Protein AF-A0A358C1K4-F1 (afdb_monomer)

Nearest PDB structures (foldseek):
  1p9w-assembly1_A  TM=7.429E-01  e=1.257E+00  Vibrio cholerae
  5zfr-assembly1_C-2  TM=6.858E-01  e=9.848E-01  Geobacter sulfurreducens PCA
  3c2w-assembly1_E  TM=5.560E-01  e=4.457E-01  Pseudomonas aeruginosa
  9euy-assembly1_B  TM=5.500E-01  e=7.716E-01  Pseudomonas aeruginosa
  9eut-assembly1_B  TM=5.453E-01  e=9.265E-01  Pseudomonas aeruginosa

Foldseek 3Di:
DPPDQCCPPLNVPQDQKDKDFQPPVPDPDDDVNQVSHPPSVVDDLVDAKDKDWDADPVRRWIWIWIWGDDPGMIIIGIHTDDD

pLDDT: mean 71.03, std 12.39, range [34.56, 87.56]

Radius of gyration: 14.32 Å; Cα contacts (8 Å, |Δi|>4): 118; chains: 1; bounding box: 32×22×47 Å

Structure (mmCIF, N/CA/C/O backbone):
data_AF-A0A358C1K4-F1
#
_entry.id   AF-A0A358C1K4-F1
#
loop_
_atom_site.group_PDB
_atom_site.id
_atom_site.type_symbol
_atom_site.label_atom_id
_atom_site.label_alt_id
_atom_site.label_comp_id
_atom_site.label_asym_id
_atom_site.label_entity_id
_atom_site.label_seq_id
_atom_site.pdbx_PDB_ins_code
_atom_site.Cartn_x
_atom_site.Cartn_y
_atom_site.Cartn_z
_atom_site.occupancy
_atom_site.B_iso_or_equiv
_atom_site.auth_seq_id
_atom_site.auth_comp_id
_atom_site.auth_asym_id
_atom_site.auth_atom_id
_atom_site.pdbx_PDB_model_num
ATOM 1 N N . MET A 1 1 ? -19.517 -5.370 27.252 1.00 34.56 1 MET A N 1
ATOM 2 C CA . MET A 1 1 ? -19.881 -5.946 25.941 1.00 34.56 1 MET A CA 1
ATOM 3 C C . MET A 1 1 ? -18.810 -5.521 24.954 1.00 34.56 1 MET A C 1
ATOM 5 O O . MET A 1 1 ? -18.826 -4.384 24.511 1.00 34.56 1 MET A O 1
ATOM 9 N N . ILE A 1 2 ? -17.808 -6.372 24.737 1.00 35.34 2 ILE A N 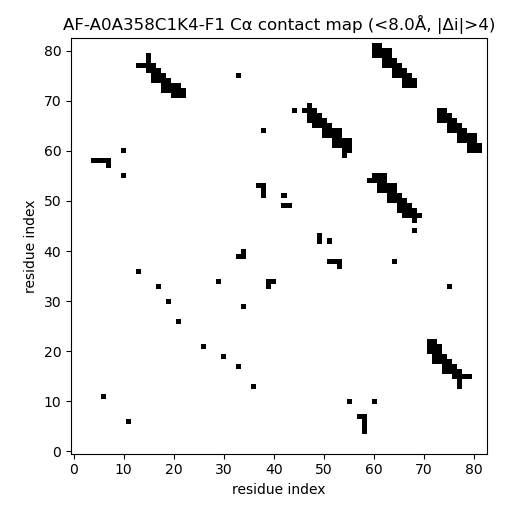1
ATOM 10 C CA . ILE A 1 2 ? -16.679 -6.079 23.847 1.00 35.34 2 ILE A CA 1
ATOM 11 C C . ILE A 1 2 ? -17.160 -6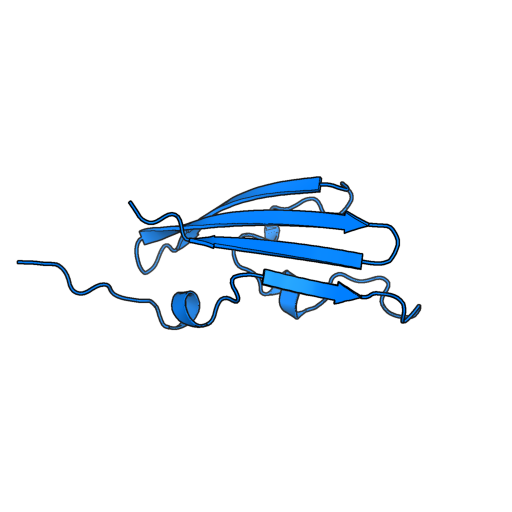.454 22.450 1.00 35.34 2 ILE A C 1
ATOM 13 O O . ILE A 1 2 ? -17.437 -7.627 22.200 1.00 35.34 2 ILE A O 1
ATOM 17 N N . ALA A 1 3 ? -17.378 -5.455 21.595 1.00 35.31 3 ALA A N 1
ATOM 18 C CA . ALA A 1 3 ? -17.792 -5.681 20.221 1.00 35.31 3 ALA A CA 1
ATOM 19 C C . ALA A 1 3 ? -16.762 -6.602 19.561 1.00 35.31 3 ALA A C 1
ATOM 21 O O . ALA A 1 3 ? -15.577 -6.277 19.498 1.00 35.31 3 ALA A O 1
ATOM 22 N N . ALA A 1 4 ? -17.216 -7.783 19.142 1.00 40.38 4 ALA A N 1
ATOM 23 C CA . ALA A 1 4 ? -16.413 -8.705 18.367 1.00 40.38 4 ALA A CA 1
ATOM 24 C C . ALA A 1 4 ? -15.850 -7.929 17.175 1.00 40.38 4 ALA A C 1
ATOM 26 O O . ALA A 1 4 ? -16.612 -7.361 16.392 1.00 40.38 4 ALA A O 1
ATOM 27 N N . PHE A 1 5 ? -14.521 -7.856 17.094 1.00 44.16 5 PHE A N 1
ATOM 28 C CA . PHE A 1 5 ? -13.799 -7.293 15.966 1.00 44.16 5 PHE A CA 1
ATOM 29 C C . PHE A 1 5 ? -14.314 -7.973 14.698 1.00 44.16 5 PHE A C 1
ATOM 31 O O . PHE A 1 5 ? -13.886 -9.078 14.364 1.00 44.16 5 PHE A O 1
ATOM 38 N N . ASN A 1 6 ? -15.247 -7.323 14.002 1.00 48.12 6 ASN A N 1
ATOM 39 C CA . ASN A 1 6 ? -15.663 -7.697 12.662 1.00 48.12 6 ASN A CA 1
ATOM 40 C C . ASN A 1 6 ? -14.465 -7.417 11.756 1.00 48.12 6 ASN A C 1
ATOM 42 O O . ASN A 1 6 ? -14.376 -6.387 11.093 1.00 48.12 6 ASN A O 1
ATOM 46 N N . LYS A 1 7 ? -13.484 -8.320 11.781 1.00 53.16 7 LYS A N 1
ATOM 47 C CA . LYS A 1 7 ? -12.433 -8.410 10.782 1.00 53.16 7 LYS A CA 1
ATOM 48 C C . LYS A 1 7 ? -13.153 -8.696 9.474 1.00 53.16 7 LYS A C 1
ATOM 50 O O . LYS A 1 7 ? -13.513 -9.834 9.187 1.00 53.16 7 LYS A O 1
ATOM 55 N N . CYS A 1 8 ? -13.472 -7.640 8.728 1.00 61.50 8 CYS A N 1
ATOM 56 C CA . CYS A 1 8 ? -14.082 -7.797 7.421 1.00 61.50 8 CYS A CA 1
ATOM 57 C C . CYS A 1 8 ? -13.165 -8.735 6.622 1.00 61.50 8 CYS A C 1
ATOM 59 O O . CYS A 1 8 ? -11.942 -8.596 6.688 1.00 61.50 8 CYS A O 1
ATOM 61 N N . LYS A 1 9 ? -13.711 -9.744 5.935 1.00 61.62 9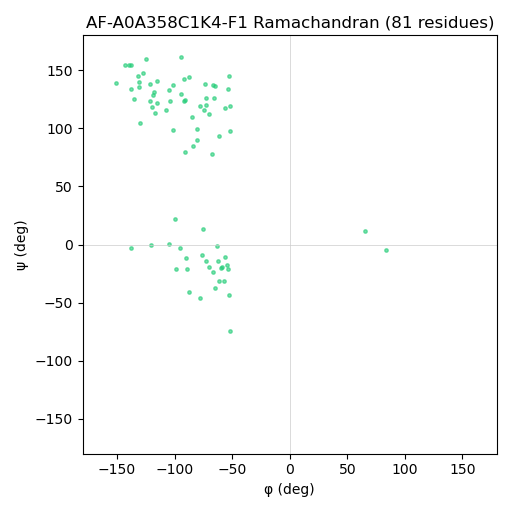 LYS A N 1
ATOM 62 C CA . LYS A 1 9 ? -12.879 -10.717 5.204 1.00 61.62 9 LYS A CA 1
ATOM 63 C C . LYS A 1 9 ? -11.905 -9.992 4.258 1.00 61.62 9 LYS A C 1
ATOM 65 O O . LYS A 1 9 ? -10.699 -10.181 4.340 1.00 61.62 9 LYS A O 1
ATOM 70 N N . ARG A 1 10 ? -12.439 -8.976 3.572 1.00 61.38 10 ARG A N 1
ATOM 71 C CA . ARG A 1 10 ? -11.730 -8.024 2.706 1.00 61.38 10 ARG A CA 1
ATOM 72 C C . ARG A 1 10 ? -10.615 -7.215 3.388 1.00 61.38 10 ARG A C 1
ATOM 74 O O . ARG A 1 10 ? -9.770 -6.688 2.696 1.00 61.38 10 ARG A O 1
ATOM 81 N N . CYS A 1 11 ? -10.618 -7.111 4.713 1.00 62.56 11 CYS A N 1
ATOM 82 C CA . CYS A 1 11 ? -9.667 -6.377 5.554 1.00 62.56 11 CYS A CA 1
ATOM 83 C C . CYS A 1 11 ? -8.593 -7.293 6.150 1.00 62.56 11 CYS A C 1
ATOM 85 O O . CYS A 1 11 ? -7.550 -6.830 6.601 1.00 62.56 11 CYS A O 1
ATOM 87 N N . SER A 1 12 ? -8.904 -8.590 6.208 1.00 64.44 12 SER A N 1
ATOM 88 C CA . SER A 1 12 ? -8.044 -9.649 6.742 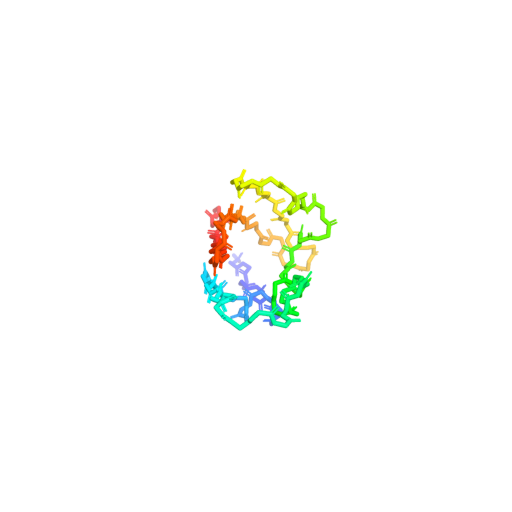1.00 64.44 12 SER A CA 1
ATOM 89 C C . SER A 1 12 ? -7.136 -10.237 5.666 1.00 64.44 12 SER A C 1
ATOM 91 O O . SER A 1 12 ? -6.129 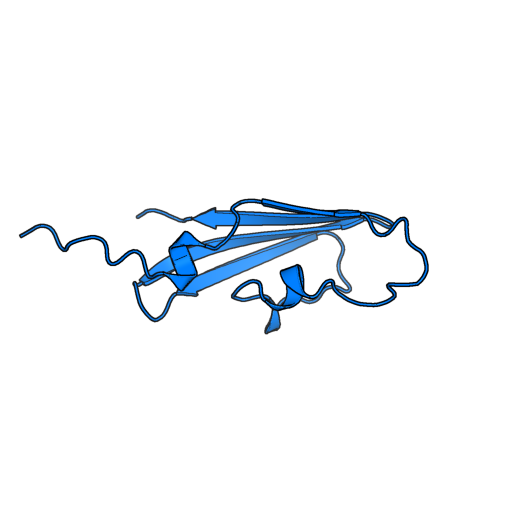-10.851 5.991 1.00 64.44 12 SER A O 1
ATOM 93 N N . GLU A 1 13 ? -7.524 -10.063 4.403 1.00 66.69 13 GLU A N 1
ATOM 94 C CA . GLU A 1 13 ? -6.808 -10.530 3.215 1.00 66.69 13 GLU A CA 1
ATOM 95 C C . GLU A 1 13 ? -5.905 -9.438 2.610 1.00 66.69 13 GLU A C 1
ATOM 97 O O . GLU A 1 13 ? -5.195 -9.713 1.649 1.00 66.69 13 GLU A O 1
ATOM 102 N N . ILE A 1 14 ? -5.911 -8.213 3.161 1.00 67.25 14 ILE A N 1
ATOM 103 C CA . ILE A 1 14 ? -5.030 -7.130 2.700 1.00 67.25 14 ILE A CA 1
ATOM 104 C C . ILE A 1 14 ? -3.602 -7.445 3.159 1.00 67.25 14 ILE A C 1
ATOM 106 O O . ILE A 1 14 ? -3.375 -7.543 4.371 1.00 67.25 14 ILE A O 1
ATOM 110 N N . PRO A 1 15 ? -2.635 -7.592 2.239 1.00 70.44 15 PRO A N 1
ATOM 111 C CA . PRO A 1 15 ? -1.241 -7.756 2.615 1.00 70.44 15 PRO A CA 1
ATOM 112 C C . PRO A 1 15 ? -0.719 -6.466 3.256 1.00 70.44 15 PRO A C 1
ATOM 114 O O . PRO A 1 15 ? -0.976 -5.370 2.765 1.00 70.44 15 PRO A O 1
ATOM 117 N N . SER A 1 16 ? 0.041 -6.590 4.346 1.00 74.62 16 SER A N 1
ATOM 118 C CA . SER A 1 16 ? 0.661 -5.438 5.017 1.00 74.62 16 SER A CA 1
ATOM 119 C C . SER A 1 16 ? 1.799 -4.814 4.209 1.00 74.62 16 SER A C 1
ATOM 121 O O . SER A 1 16 ? 2.191 -3.681 4.463 1.00 74.62 16 SER A O 1
ATOM 123 N N . ARG A 1 17 ? 2.362 -5.562 3.257 1.00 81.38 17 ARG A N 1
ATOM 124 C CA . ARG A 1 17 ? 3.377 -5.090 2.320 1.00 81.38 17 ARG A CA 1
ATOM 125 C C . ARG A 1 17 ? 3.268 -5.866 1.014 1.00 81.38 17 ARG A C 1
ATOM 127 O O . ARG A 1 17 ? 3.077 -7.082 1.038 1.00 81.38 17 ARG A O 1
ATOM 134 N N . LEU A 1 18 ? 3.413 -5.168 -0.099 1.00 78.94 18 LEU A N 1
ATOM 135 C CA . LEU A 1 18 ? 3.481 -5.719 -1.442 1.00 78.94 18 LEU A CA 1
ATOM 136 C C . LEU A 1 18 ? 4.627 -5.004 -2.155 1.00 78.94 18 LEU A C 1
ATOM 138 O O . LEU A 1 18 ? 4.635 -3.785 -2.208 1.00 78.94 18 LEU A O 1
ATOM 142 N N . SER A 1 19 ? 5.586 -5.742 -2.699 1.00 79.56 19 SER A N 1
ATOM 143 C CA . SER A 1 19 ? 6.672 -5.163 -3.494 1.00 79.56 19 SER A CA 1
ATOM 144 C C . SER A 1 19 ? 6.614 -5.797 -4.874 1.00 79.56 19 SER A C 1
ATOM 146 O O . SER A 1 19 ? 6.630 -7.025 -4.986 1.00 79.56 19 SER A O 1
ATOM 148 N N . VAL A 1 20 ? 6.501 -4.971 -5.911 1.00 72.81 20 VAL A N 1
ATOM 149 C CA . VAL A 1 20 ? 6.432 -5.425 -7.299 1.00 72.81 20 VAL A CA 1
ATOM 150 C C . VAL A 1 20 ? 7.665 -4.934 -8.038 1.00 72.81 20 VAL A C 1
ATOM 152 O O . VAL A 1 20 ? 7.926 -3.735 -8.109 1.00 72.81 20 VAL A O 1
ATOM 155 N N . ASP A 1 21 ? 8.418 -5.880 -8.583 1.00 74.81 21 ASP A N 1
ATOM 156 C CA . ASP A 1 21 ? 9.584 -5.610 -9.412 1.00 74.81 21 ASP A CA 1
ATOM 157 C C . ASP A 1 21 ? 9.152 -5.554 -10.888 1.00 74.81 21 ASP A C 1
ATOM 159 O O . ASP A 1 21 ? 8.530 -6.488 -11.402 1.00 74.81 21 ASP A O 1
ATOM 163 N N . LEU A 1 22 ? 9.438 -4.433 -11.551 1.00 66.62 22 LEU A N 1
ATOM 164 C CA . LEU A 1 22 ? 9.098 -4.156 -12.948 1.00 66.62 22 LEU A CA 1
ATOM 165 C C . LEU A 1 22 ? 10.282 -4.386 -13.901 1.00 66.62 22 LEU A C 1
ATOM 167 O O . LEU A 1 22 ? 10.293 -3.852 -15.012 1.00 66.62 22 LEU A O 1
ATOM 171 N N . LEU A 1 23 ? 11.280 -5.190 -13.516 1.00 62.78 23 LEU A N 1
ATOM 172 C CA . LEU A 1 23 ? 12.353 -5.618 -14.425 1.00 62.78 23 LEU A CA 1
ATOM 173 C C . LEU A 1 23 ? 11.826 -6.291 -15.712 1.00 62.78 23 LEU A C 1
ATOM 175 O O . LEU A 1 23 ? 12.549 -6.341 -16.713 1.00 62.78 23 LEU A O 1
ATOM 179 N N . ASP A 1 24 ? 10.567 -6.741 -15.726 1.00 56.41 24 ASP A N 1
ATOM 180 C CA . ASP A 1 24 ? 9.844 -7.141 -16.933 1.00 56.41 24 ASP A CA 1
ATOM 181 C C . ASP A 1 24 ? 9.289 -5.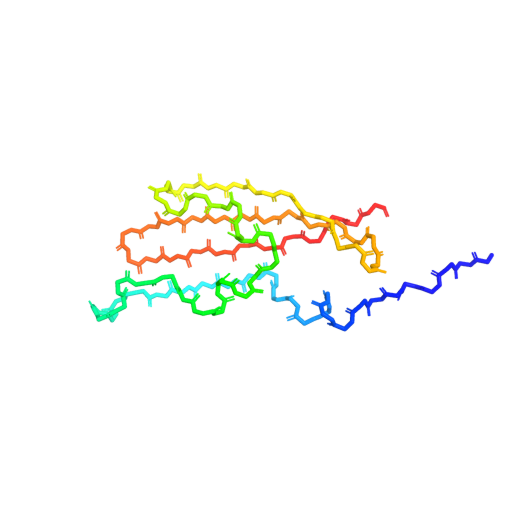913 -17.689 1.00 56.41 24 ASP A C 1
ATOM 183 O O . ASP A 1 24 ? 8.248 -5.337 -17.362 1.00 56.41 24 ASP A O 1
ATOM 187 N N . LYS A 1 25 ? 10.031 -5.512 -18.730 1.00 45.94 25 LYS A N 1
ATOM 188 C CA . LYS A 1 25 ? 9.861 -4.299 -19.558 1.00 45.94 25 LYS A CA 1
ATOM 189 C C . LYS A 1 25 ? 8.498 -4.113 -20.240 1.00 45.94 25 LYS A C 1
ATOM 191 O O . LYS A 1 25 ? 8.261 -3.038 -20.789 1.00 45.94 25 LYS A O 1
ATOM 196 N N . ASP A 1 26 ? 7.633 -5.120 -20.241 1.00 54.00 26 ASP A N 1
ATOM 197 C CA . ASP A 1 26 ? 6.333 -5.080 -20.922 1.00 54.00 26 ASP A CA 1
ATOM 198 C C . ASP A 1 26 ? 5.188 -4.548 -20.039 1.00 54.00 26 ASP A C 1
ATOM 200 O O . ASP A 1 26 ? 4.119 -4.212 -20.550 1.00 54.00 26 ASP A O 1
ATOM 204 N N . ASN A 1 27 ? 5.396 -4.396 -18.726 1.00 55.84 27 ASN A N 1
ATOM 205 C CA . ASN A 1 27 ? 4.390 -3.826 -17.827 1.00 55.84 27 ASN A CA 1
ATOM 206 C C . ASN A 1 27 ? 4.550 -2.304 -17.706 1.00 55.84 27 ASN A C 1
ATOM 208 O O . ASN A 1 27 ? 5.050 -1.774 -16.720 1.00 55.84 27 ASN A O 1
ATOM 212 N N . THR A 1 28 ? 4.056 -1.564 -18.698 1.00 56.94 28 THR A N 1
ATOM 213 C CA . THR A 1 28 ? 3.908 -0.097 -18.608 1.00 56.94 28 THR A CA 1
ATOM 214 C C . THR A 1 28 ? 2.728 0.337 -17.722 1.00 56.94 28 THR A C 1
ATOM 216 O O . THR A 1 28 ? 2.286 1.482 -17.798 1.00 56.94 28 THR A O 1
ATOM 219 N N . GLY A 1 29 ? 2.154 -0.579 -16.937 1.00 67.00 29 GLY A N 1
ATOM 220 C CA . GLY A 1 29 ? 0.928 -0.378 -16.174 1.00 67.00 29 GLY A CA 1
ATOM 221 C C . GLY A 1 29 ? 1.095 -0.676 -14.690 1.00 67.00 29 GLY A C 1
ATOM 222 O O . GLY A 1 29 ? 1.991 -1.401 -14.271 1.00 67.00 29 GLY A O 1
ATOM 223 N N . ILE A 1 30 ? 0.182 -0.122 -13.897 1.00 70.56 30 ILE A N 1
ATOM 224 C CA . ILE A 1 30 ? 0.088 -0.375 -12.459 1.00 70.56 30 ILE A CA 1
ATOM 225 C C . ILE A 1 30 ? -0.305 -1.850 -12.270 1.00 70.56 30 ILE A C 1
ATOM 227 O O . ILE A 1 30 ? -1.333 -2.247 -12.834 1.00 70.56 30 ILE A O 1
ATOM 231 N N . PRO A 1 31 ? 0.445 -2.654 -11.493 1.00 73.75 31 PRO A N 1
ATOM 232 C CA . PRO A 1 31 ? 0.112 -4.055 -11.242 1.00 73.75 31 PRO A CA 1
ATOM 233 C C . PRO A 1 31 ? -1.322 -4.210 -10.731 1.00 73.75 31 PRO A C 1
ATOM 235 O O . PRO A 1 31 ? -1.832 -3.363 -9.996 1.00 73.75 31 PRO A O 1
ATOM 238 N N . LYS A 1 32 ? -2.009 -5.286 -11.113 1.00 75.50 32 LYS A N 1
ATOM 239 C CA . LYS A 1 32 ? -3.425 -5.448 -10.756 1.00 75.50 32 LYS A CA 1
ATOM 240 C C . LYS A 1 32 ? -3.606 -5.583 -9.243 1.00 75.50 32 LYS A C 1
ATOM 242 O O . LYS A 1 32 ? -4.521 -4.992 -8.683 1.00 75.50 32 LYS A O 1
ATOM 247 N N . GLU A 1 33 ? -2.680 -6.274 -8.587 1.00 73.31 33 GLU A N 1
ATOM 248 C CA . GLU A 1 33 ? -2.619 -6.427 -7.133 1.00 73.31 33 GLU A CA 1
ATOM 249 C C . GLU A 1 33 ? -2.552 -5.081 -6.409 1.00 73.31 33 GLU A C 1
ATOM 251 O O . GLU A 1 33 ? -3.091 -4.944 -5.317 1.00 73.31 33 GLU A O 1
ATOM 256 N N . VAL A 1 34 ? -1.929 -4.088 -7.046 1.00 73.75 34 VAL A N 1
ATOM 257 C CA . VAL A 1 34 ? -1.830 -2.715 -6.557 1.00 73.75 34 VAL A CA 1
ATOM 258 C C . VAL A 1 34 ? -3.133 -1.963 -6.783 1.00 73.75 34 VAL A C 1
ATOM 260 O O . VAL A 1 34 ? -3.617 -1.298 -5.876 1.00 73.75 34 VAL A O 1
ATOM 263 N N . GLN A 1 35 ? -3.722 -2.064 -7.977 1.00 75.31 35 GLN A N 1
ATOM 264 C CA . GLN A 1 35 ? -5.008 -1.419 -8.275 1.00 75.31 35 GLN A CA 1
ATOM 265 C C . GLN A 1 35 ? -6.136 -1.935 -7.373 1.00 75.31 35 GLN A C 1
ATOM 267 O O . GLN A 1 35 ? -7.051 -1.183 -7.040 1.00 75.31 35 GLN A O 1
ATOM 272 N N . ASP A 1 36 ? -6.058 -3.205 -6.971 1.00 75.69 36 ASP A N 1
ATOM 273 C CA . ASP A 1 36 ? -6.991 -3.833 -6.037 1.00 75.69 36 ASP A CA 1
ATOM 274 C C . ASP A 1 36 ? -6.741 -3.420 -4.569 1.00 75.69 36 ASP A C 1
ATOM 276 O O . ASP A 1 36 ? -7.587 -3.698 -3.707 1.00 75.69 36 ASP A O 1
ATOM 280 N N . LEU A 1 37 ? -5.633 -2.720 -4.262 1.00 74.81 37 LEU A N 1
ATOM 281 C CA . LEU A 1 37 ? -5.410 -2.171 -2.928 1.00 74.81 37 LEU A CA 1
ATOM 282 C C . LEU A 1 37 ? -6.465 -1.105 -2.612 1.00 74.81 37 LEU A C 1
ATOM 284 O O . LEU A 1 37 ? -6.801 -0.243 -3.430 1.00 74.81 37 LEU A O 1
ATOM 288 N N . PRO A 1 38 ? -7.023 -1.131 -1.400 1.00 71.44 38 PRO A N 1
ATOM 289 C CA . PRO A 1 38 ? -8.074 -0.202 -1.059 1.00 71.44 38 PRO A CA 1
ATOM 290 C C . PRO A 1 38 ? -7.503 1.217 -0.858 1.00 71.44 38 PRO A C 1
ATOM 292 O O . PRO A 1 38 ? -6.429 1.416 -0.292 1.00 71.44 38 PRO A O 1
ATOM 295 N N . GLY A 1 39 ? -8.226 2.216 -1.372 1.00 71.38 39 GLY A N 1
ATOM 296 C CA . GLY A 1 39 ? -7.780 3.616 -1.399 1.00 71.38 39 GLY A CA 1
ATOM 297 C C . GLY A 1 39 ? -6.858 3.974 -2.572 1.00 71.38 39 GLY A C 1
ATOM 298 O O . GLY A 1 39 ? -6.576 5.151 -2.768 1.00 71.38 39 GLY A O 1
ATOM 299 N N . MET A 1 40 ? -6.454 3.004 -3.404 1.00 75.00 40 MET A N 1
ATOM 300 C CA . MET A 1 40 ? -5.508 3.241 -4.502 1.00 75.00 40 MET A CA 1
ATOM 301 C C . MET A 1 40 ? -6.053 4.141 -5.620 1.00 75.00 40 MET A C 1
ATOM 303 O O . MET A 1 40 ? -5.289 4.794 -6.324 1.00 75.00 40 MET A O 1
ATOM 307 N N . SER A 1 41 ? -7.378 4.218 -5.775 1.00 73.38 41 SER A N 1
ATOM 308 C CA . SER A 1 41 ? -8.031 5.051 -6.794 1.00 73.38 41 SER A CA 1
ATOM 309 C C . SER A 1 41 ? -7.724 6.549 -6.676 1.00 73.38 41 SER A C 1
ATOM 311 O O . SER A 1 41 ? -7.908 7.270 -7.652 1.00 73.38 41 SER A O 1
ATOM 313 N N . GLU A 1 42 ? -7.283 7.016 -5.505 1.00 71.44 42 GLU A N 1
ATOM 314 C CA . GLU A 1 42 ? -6.986 8.430 -5.234 1.00 71.44 42 GLU A CA 1
ATOM 315 C C . GLU A 1 42 ? -5.474 8.734 -5.196 1.00 71.44 42 GLU A C 1
ATOM 317 O O . GLU A 1 42 ? -5.083 9.880 -4.981 1.00 71.44 42 GLU A O 1
ATOM 322 N N . VAL A 1 43 ? -4.616 7.731 -5.419 1.00 73.25 43 VAL A N 1
ATOM 323 C CA . VAL A 1 43 ? -3.153 7.863 -5.331 1.00 73.25 43 VAL A CA 1
ATOM 324 C C . VAL A 1 43 ? -2.564 8.251 -6.694 1.00 73.25 43 VAL A C 1
ATOM 326 O O . VAL A 1 43 ? -2.750 7.548 -7.687 1.00 73.25 43 VAL A O 1
ATOM 329 N N . ASP A 1 44 ? -1.815 9.360 -6.758 1.00 76.62 44 ASP A N 1
ATOM 330 C CA . ASP A 1 44 ? -1.197 9.855 -8.001 1.00 76.62 44 ASP A CA 1
ATOM 331 C C . ASP A 1 44 ? 0.143 9.167 -8.286 1.00 76.62 44 ASP A C 1
ATOM 333 O O . ASP A 1 44 ? 1.212 9.675 -7.957 1.00 76.62 44 ASP A O 1
ATOM 337 N N . LEU A 1 45 ? 0.101 8.007 -8.923 1.00 71.88 45 LEU A N 1
ATOM 338 C CA . LEU A 1 45 ? 1.264 7.141 -9.159 1.00 71.88 45 LEU A CA 1
ATOM 339 C C . LEU A 1 45 ? 2.367 7.742 -10.051 1.00 71.88 45 LEU A C 1
ATOM 341 O O . LEU A 1 45 ? 3.402 7.119 -10.261 1.00 71.88 45 LEU A O 1
ATOM 345 N N . SER A 1 46 ? 2.176 8.965 -10.549 1.00 72.06 46 SER A N 1
ATOM 346 C CA . SER A 1 46 ? 3.211 9.749 -11.232 1.00 72.06 46 SER A CA 1
ATOM 347 C C . SER A 1 46 ? 4.274 10.296 -10.269 1.00 72.06 46 SER A C 1
ATOM 349 O O . SER A 1 46 ? 5.305 10.814 -10.703 1.00 72.06 46 SER A O 1
ATOM 351 N N . ARG A 1 47 ? 4.006 10.258 -8.960 1.00 68.44 47 ARG A N 1
ATOM 352 C CA . ARG A 1 47 ? 4.878 10.777 -7.903 1.00 68.44 47 ARG A CA 1
ATOM 353 C C . ARG A 1 47 ? 5.634 9.629 -7.247 1.00 68.44 47 ARG A C 1
ATOM 355 O O . ARG A 1 47 ? 5.017 8.618 -6.944 1.00 68.44 47 ARG A O 1
ATOM 362 N N . GLY A 1 48 ? 6.930 9.835 -6.984 1.00 77.81 48 GLY A N 1
ATOM 363 C CA . GLY A 1 48 ? 7.812 8.851 -6.342 1.00 77.81 48 GLY A CA 1
A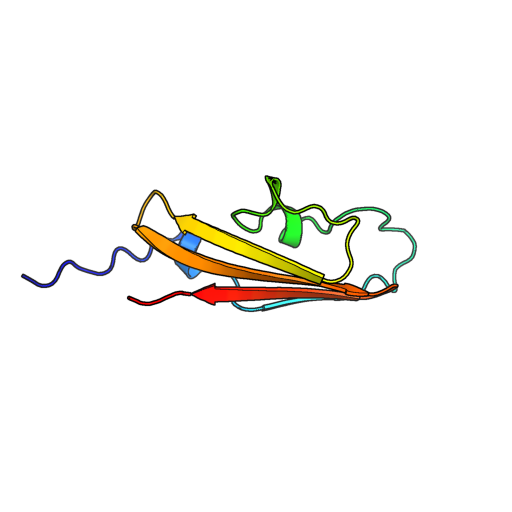TOM 364 C C . GLY A 1 48 ? 7.228 8.312 -5.036 1.00 77.81 48 GLY A C 1
ATOM 365 O O . GLY A 1 48 ? 6.689 7.218 -5.011 1.00 77.81 48 GLY A O 1
ATOM 366 N N . TYR A 1 49 ? 7.252 9.111 -3.969 1.00 85.25 49 TYR A N 1
ATOM 367 C CA . TYR A 1 49 ? 6.711 8.693 -2.674 1.00 85.25 49 TYR A CA 1
ATOM 368 C C . TYR A 1 49 ? 5.365 9.352 -2.361 1.00 85.25 49 TYR A C 1
ATOM 370 O O . TYR A 1 49 ? 5.229 10.578 -2.459 1.00 85.25 49 TYR A O 1
ATOM 378 N N . GLN A 1 50 ? 4.392 8.554 -1.921 1.00 85.06 50 GLN A N 1
ATOM 379 C CA . GLN A 1 50 ? 3.105 9.031 -1.417 1.00 85.06 50 GLN A CA 1
ATOM 380 C C . GLN A 1 50 ? 2.586 8.210 -0.249 1.00 85.06 50 GLN A C 1
ATOM 382 O O . GLN A 1 50 ? 2.856 7.022 -0.109 1.00 85.06 50 GLN A O 1
ATOM 387 N N . THR A 1 51 ? 1.757 8.861 0.559 1.00 85.94 51 THR A N 1
ATOM 388 C CA . THR A 1 51 ? 0.991 8.212 1.616 1.00 85.94 51 THR A CA 1
ATOM 389 C C . THR A 1 51 ? -0.476 8.563 1.474 1.00 85.94 51 THR A C 1
ATOM 391 O O . THR A 1 51 ? -0.828 9.651 1.014 1.00 85.94 51 THR A O 1
ATOM 394 N N . TRP A 1 52 ? -1.337 7.633 1.859 1.00 84.06 52 TRP A N 1
ATOM 395 C CA . TRP A 1 52 ? -2.769 7.860 1.943 1.00 84.06 52 TRP A CA 1
ATOM 396 C C . TRP A 1 52 ? -3.320 7.194 3.192 1.00 84.06 52 TRP A C 1
ATOM 398 O O . TRP A 1 52 ? -2.768 6.225 3.709 1.00 84.06 52 TRP A O 1
ATOM 408 N N . GLU A 1 53 ? -4.432 7.714 3.684 1.00 83.75 53 GLU A N 1
ATOM 409 C CA . GLU A 1 53 ? -5.185 7.084 4.755 1.00 83.75 53 GLU A CA 1
ATOM 410 C C . GLU A 1 53 ? -6.543 6.680 4.214 1.00 83.75 53 GLU A C 1
ATOM 412 O O . GLU A 1 53 ? -7.171 7.399 3.439 1.00 83.75 53 GLU A O 1
ATOM 417 N N . MET A 1 54 ? -7.016 5.519 4.638 1.00 77.25 54 MET A N 1
ATOM 418 C CA . MET A 1 54 ? -8.344 5.059 4.285 1.00 77.25 54 MET A CA 1
ATOM 419 C C . MET A 1 54 ? -9.028 4.432 5.489 1.00 77.25 54 MET A C 1
ATOM 421 O O . MET A 1 54 ? -8.395 3.894 6.397 1.00 77.25 54 MET A O 1
ATOM 425 N N . MET A 1 55 ? -10.354 4.459 5.480 1.00 76.94 55 MET A N 1
ATOM 426 C CA . MET A 1 55 ? -11.167 3.756 6.458 1.00 76.94 55 MET A CA 1
ATOM 427 C C . MET A 1 55 ? -12.022 2.731 5.729 1.00 76.94 55 MET A C 1
ATOM 429 O O . MET A 1 55 ? -12.712 3.042 4.760 1.00 76.94 55 MET A O 1
ATOM 433 N N . CYS A 1 56 ? -11.992 1.484 6.188 1.00 74.38 56 CYS A N 1
ATOM 434 C CA . CYS A 1 56 ? -12.923 0.495 5.687 1.00 74.38 56 CYS A CA 1
ATOM 435 C C . CYS A 1 56 ? -14.332 0.827 6.185 1.00 74.38 56 CYS A C 1
ATOM 437 O O . CYS A 1 56 ? -14.638 0.656 7.364 1.00 74.38 56 CYS A O 1
ATOM 439 N N . ASN A 1 57 ? -15.218 1.208 5.267 1.00 70.31 57 ASN A N 1
ATOM 440 C CA . ASN A 1 57 ? -16.614 1.539 5.569 1.00 70.31 57 ASN A CA 1
ATOM 441 C C . ASN A 1 57 ? -17.428 0.360 6.146 1.00 70.31 57 ASN A C 1
ATOM 443 O O . ASN A 1 57 ? -18.517 0.572 6.666 1.00 70.31 57 ASN A O 1
ATOM 447 N N . LEU A 1 58 ? -16.925 -0.881 6.059 1.00 71.19 58 LEU A N 1
ATOM 448 C CA . LEU A 1 58 ? -17.613 -2.074 6.572 1.00 71.19 58 LEU A CA 1
ATOM 449 C C . LEU A 1 58 ? -17.303 -2.367 8.043 1.00 71.19 58 LEU A C 1
ATOM 451 O O . LEU A 1 58 ? -18.188 -2.780 8.786 1.00 71.19 58 LEU A O 1
ATOM 455 N N . CYS A 1 59 ? -16.047 -2.211 8.460 1.00 74.62 59 CYS A N 1
ATOM 456 C CA . CYS A 1 59 ? -15.607 -2.549 9.818 1.00 74.62 59 CYS A CA 1
ATOM 457 C C . CYS A 1 59 ? -15.028 -1.367 10.598 1.00 74.62 59 CYS A C 1
ATOM 459 O O . CYS A 1 59 ? -14.585 -1.555 11.728 1.00 74.62 59 CYS A O 1
ATOM 461 N N . GLY A 1 60 ? -14.969 -0.177 9.997 1.00 75.00 60 GLY A N 1
ATOM 462 C CA . GLY A 1 60 ? -14.381 1.020 10.598 1.00 75.00 60 GLY A CA 1
ATOM 463 C C . GLY A 1 60 ? -12.873 0.927 10.839 1.00 75.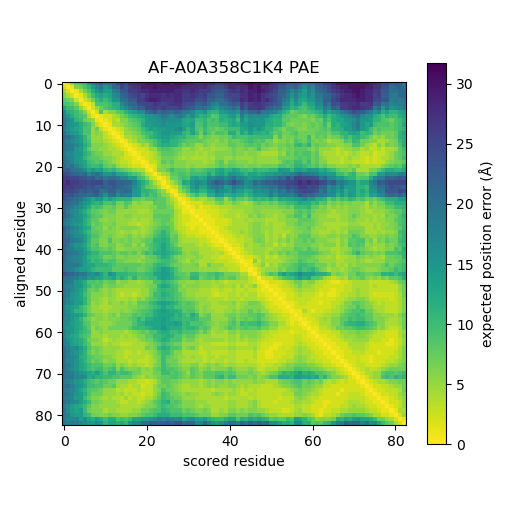00 60 GLY A C 1
ATOM 464 O O . GLY A 1 60 ? -12.324 1.763 11.545 1.00 75.00 60 GLY A O 1
ATOM 465 N N . THR A 1 61 ? -12.191 -0.089 10.296 1.00 77.19 61 THR A N 1
ATOM 466 C CA . THR A 1 61 ? -10.735 -0.210 10.433 1.00 77.19 61 THR A CA 1
ATOM 467 C C . THR A 1 61 ? -10.055 0.838 9.564 1.00 77.19 61 THR A C 1
ATOM 469 O O . THR A 1 61 ? -10.312 0.895 8.361 1.00 77.19 61 THR A O 1
ATOM 472 N N . SER A 1 62 ? -9.181 1.630 10.172 1.00 80.75 62 SER A N 1
ATOM 473 C CA . SER A 1 62 ? -8.334 2.584 9.469 1.00 80.75 62 SER A CA 1
ATOM 474 C C . SER A 1 62 ? -7.035 1.924 9.013 1.00 80.75 62 SER A C 1
ATOM 476 O O . SER A 1 62 ? -6.486 1.064 9.702 1.00 80.75 62 SER A O 1
ATOM 478 N N . TYR A 1 63 ? -6.554 2.336 7.848 1.00 80.19 63 TYR A N 1
ATOM 479 C CA . TYR A 1 63 ? -5.280 1.923 7.283 1.00 80.19 63 TYR A CA 1
ATOM 480 C C . TYR A 1 63 ? -4.512 3.150 6.817 1.00 80.19 63 TYR A C 1
ATOM 482 O O . TYR A 1 63 ? -5.114 4.094 6.302 1.00 80.19 63 TYR A O 1
ATOM 490 N N . LYS A 1 64 ? -3.194 3.095 6.964 1.00 85.06 64 LYS A N 1
ATOM 491 C CA . LYS A 1 64 ? -2.255 4.008 6.332 1.00 85.06 64 LYS A CA 1
ATOM 492 C C . LYS A 1 64 ? -1.534 3.242 5.229 1.00 85.06 64 LYS A C 1
ATOM 494 O O . LYS A 1 64 ? -0.848 2.262 5.506 1.00 85.06 64 LYS A O 1
ATOM 499 N N . GLY A 1 65 ? -1.745 3.661 3.992 1.00 85.19 65 GLY A N 1
ATOM 500 C CA . GLY A 1 65 ? -1.022 3.179 2.830 1.00 85.19 65 GLY A CA 1
ATOM 501 C C . GLY A 1 65 ? 0.188 4.058 2.547 1.00 85.19 65 GLY A C 1
ATOM 502 O O . GLY A 1 65 ? 0.136 5.279 2.706 1.00 85.19 65 GLY A O 1
ATOM 503 N N . GLU A 1 66 ? 1.278 3.439 2.130 1.00 87.56 66 GLU A N 1
ATOM 504 C CA . GLU A 1 66 ? 2.477 4.105 1.644 1.00 87.56 66 GLU A CA 1
ATOM 505 C C . GLU A 1 66 ? 2.874 3.450 0.330 1.00 87.56 66 GLU A C 1
ATOM 507 O O . GLU A 1 66 ? 2.772 2.232 0.181 1.00 87.56 66 GLU A O 1
ATOM 512 N N . ILE A 1 67 ? 3.305 4.266 -0.620 1.00 84.50 67 ILE A N 1
ATOM 513 C CA . ILE A 1 67 ? 3.881 3.806 -1.870 1.00 84.50 67 ILE A CA 1
ATOM 514 C C . ILE A 1 67 ? 5.180 4.548 -2.130 1.00 84.50 67 ILE A C 1
ATOM 516 O O . ILE A 1 67 ? 5.236 5.772 -1.992 1.00 84.50 67 ILE A O 1
ATOM 520 N N . ASP A 1 68 ? 6.190 3.799 -2.549 1.00 86.75 68 ASP A N 1
ATOM 521 C CA . ASP A 1 68 ? 7.405 4.319 -3.151 1.00 86.75 68 ASP A CA 1
ATOM 522 C C . ASP A 1 68 ? 7.562 3.763 -4.573 1.00 86.75 68 ASP A C 1
ATOM 524 O O . ASP A 1 68 ? 7.609 2.549 -4.789 1.00 86.75 6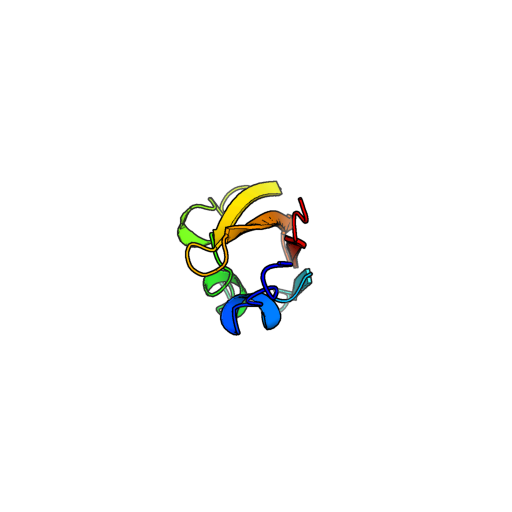8 ASP A O 1
ATOM 528 N N . VAL A 1 69 ? 7.571 4.666 -5.550 1.00 80.44 69 VAL A N 1
ATOM 529 C CA . VAL A 1 69 ? 7.727 4.389 -6.976 1.00 80.44 69 VAL A CA 1
ATOM 530 C C . VAL A 1 69 ? 9.161 4.713 -7.365 1.00 80.44 69 VAL A C 1
ATOM 532 O O . VAL A 1 69 ? 9.521 5.863 -7.635 1.00 80.44 69 VAL A O 1
ATOM 535 N N . GLU A 1 70 ? 9.978 3.672 -7.432 1.00 78.75 70 GLU A N 1
ATOM 536 C CA . GLU A 1 70 ? 11.334 3.722 -7.958 1.00 78.75 70 GLU A CA 1
ATOM 537 C C . GLU A 1 70 ? 11.348 3.314 -9.446 1.00 78.75 70 GLU A C 1
ATOM 539 O O . GLU A 1 70 ? 10.412 2.673 -9.931 1.00 78.75 70 GLU A O 1
ATOM 544 N N . PRO A 1 71 ? 12.410 3.640 -10.214 1.00 73.81 71 PRO A N 1
ATOM 545 C CA . PRO A 1 71 ? 12.460 3.416 -11.665 1.00 73.81 71 PRO A CA 1
ATOM 546 C C . PRO A 1 71 ? 12.169 1.980 -12.131 1.00 73.81 71 PRO A C 1
ATOM 548 O O . PRO A 1 71 ? 11.817 1.785 -13.292 1.00 73.81 71 PRO A O 1
ATOM 551 N N . PHE A 1 72 ? 12.324 0.990 -11.248 1.00 73.50 72 PHE A N 1
ATOM 552 C CA . PHE A 1 72 ? 12.117 -0.431 -11.545 1.00 73.50 72 PHE A CA 1
ATOM 553 C C . PHE A 1 72 ? 11.377 -1.191 -10.442 1.00 73.50 72 PHE A C 1
ATOM 555 O O . PHE A 1 72 ? 11.119 -2.378 -10.601 1.00 73.50 72 PHE A O 1
ATOM 562 N N . VAL A 1 73 ? 11.043 -0.545 -9.325 1.00 77.94 73 VAL A N 1
ATOM 563 C CA . VAL A 1 73 ? 10.465 -1.209 -8.154 1.00 77.94 73 VAL A CA 1
ATOM 564 C C . VAL A 1 73 ? 9.352 -0.342 -7.610 1.00 77.94 73 VAL A C 1
ATOM 566 O O . VAL A 1 73 ? 9.499 0.870 -7.495 1.00 77.94 73 VAL A O 1
ATOM 569 N N . TRP A 1 74 ? 8.225 -0.968 -7.308 1.00 79.44 74 TRP A N 1
ATOM 570 C CA . TRP A 1 74 ? 7.110 -0.316 -6.648 1.00 79.44 74 TRP A CA 1
ATOM 571 C C . TRP A 1 74 ? 6.919 -1.001 -5.302 1.00 79.44 74 TRP A C 1
ATOM 573 O O . TRP A 1 74 ? 6.580 -2.187 -5.245 1.00 79.44 74 TRP A O 1
ATOM 583 N N . ASP A 1 75 ? 7.176 -0.272 -4.222 1.00 83.56 75 ASP A N 1
ATOM 584 C CA . ASP A 1 75 ? 7.016 -0.769 -2.860 1.00 83.56 75 ASP A CA 1
ATOM 585 C C . ASP A 1 75 ? 5.749 -0.182 -2.249 1.00 83.56 75 ASP A C 1
ATOM 587 O O . ASP A 1 75 ? 5.582 1.031 -2.186 1.00 83.56 75 ASP A O 1
ATOM 591 N N . PHE A 1 76 ? 4.850 -1.053 -1.806 1.00 82.75 76 PHE A N 1
ATOM 592 C CA . PHE A 1 76 ? 3.596 -0.689 -1.167 1.00 82.75 76 PHE A CA 1
ATOM 593 C C . PHE A 1 76 ? 3.582 -1.231 0.249 1.00 82.75 76 PHE A C 1
ATOM 595 O O . PHE A 1 76 ? 3.807 -2.420 0.482 1.00 82.75 76 PHE A O 1
ATOM 602 N N . SER A 1 77 ? 3.233 -0.375 1.194 1.00 83.75 77 SER A N 1
ATOM 603 C CA . SER A 1 77 ? 3.024 -0.731 2.590 1.00 83.75 77 SER A CA 1
ATOM 604 C C . SER A 1 77 ? 1.608 -0.353 2.988 1.00 83.75 77 SER A C 1
ATOM 606 O O . SER A 1 77 ? 1.110 0.703 2.612 1.00 83.75 77 SER A O 1
ATOM 608 N N . LEU A 1 78 ? 0.943 -1.221 3.741 1.00 79.56 78 LEU A N 1
ATOM 609 C CA . LEU A 1 78 ? -0.372 -0.972 4.315 1.00 79.56 78 LEU A CA 1
ATOM 610 C C . LEU A 1 78 ? -0.315 -1.309 5.796 1.00 79.56 78 LEU A C 1
ATOM 612 O O . LEU A 1 78 ? -0.331 -2.471 6.207 1.00 79.56 78 LEU A O 1
ATOM 616 N N . GLU A 1 79 ? -0.275 -0.267 6.612 1.00 83.19 79 GLU A N 1
ATOM 617 C CA . GLU A 1 79 ? -0.298 -0.383 8.057 1.00 83.19 79 GLU A CA 1
ATOM 618 C C . GLU A 1 79 ? -1.731 -0.246 8.567 1.00 83.19 79 GLU A C 1
ATOM 620 O O . GLU A 1 79 ? -2.461 0.686 8.225 1.00 83.19 79 GLU A O 1
ATOM 625 N N . ARG A 1 80 ? -2.154 -1.188 9.410 1.00 80.19 80 ARG A N 1
ATOM 626 C CA . ARG A 1 80 ? -3.438 -1.099 10.097 1.00 80.19 80 ARG A CA 1
ATOM 627 C C . ARG A 1 80 ? -3.308 -0.127 11.266 1.00 80.19 80 ARG A C 1
ATOM 629 O O . ARG A 1 80 ? -2.572 -0.393 12.209 1.00 80.19 80 ARG A O 1
ATOM 636 N N . LEU A 1 81 ? -4.085 0.950 11.239 1.00 77.56 81 LEU A N 1
ATOM 637 C CA . LEU A 1 81 ? -4.175 1.901 12.341 1.00 77.56 81 LEU A CA 1
ATOM 638 C C . LEU A 1 81 ? -5.134 1.323 13.392 1.00 77.56 81 LEU A C 1
ATOM 640 O O . LEU A 1 81 ? -6.353 1.496 13.313 1.00 77.56 81 LEU A O 1
ATOM 644 N N . GLU A 1 82 ? -4.598 0.557 14.341 1.00 66.56 82 GLU A N 1
ATOM 645 C CA . GLU A 1 82 ? -5.363 0.096 15.501 1.00 66.56 82 GLU A CA 1
ATOM 646 C C . GLU A 1 82 ? -5.548 1.276 16.473 1.00 66.56 82 GLU A C 1
ATOM 648 O O . GLU A 1 82 ? -4.573 1.837 16.968 1.00 66.56 82 GLU A O 1
ATOM 653 N N . LYS A 1 83 ? -6.803 1.695 16.688 1.00 53.38 83 LYS A N 1
ATOM 654 C CA . LYS A 1 83 ? -7.186 2.649 17.742 1.00 53.38 83 LYS A CA 1
ATOM 655 C C . LYS A 1 83 ? -7.515 1.925 19.039 1.00 53.38 83 LYS A C 1
ATOM 657 O O . LYS A 1 83 ? -8.147 0.847 18.953 1.00 53.38 83 LYS A O 1
#

Secondary structure (DSSP, 8-state):
--------HHHHSS-SEEEEE--STT--S--HHHHTSTTGGG--TTSSEEEEEEE-TTT--EEEEEEEE-SSEEEEEEEEE--

Mean predicted aligned error: 8.98 Å

Sequence (83 aa):
MIAAFNKCKRCSEIPSRLSVDLLDKDNTGIPKEVQDLPGMSEVDLSRGYQTWEMMCNLCGTSYKGEIDVEPFVWDFSLERLEK

Solvent-accessible surface area (backbone atoms only — not comparable to full-atom values): 5221 Å² total; per-residue (Å²): 136,81,78,77,80,59,71,41,68,82,66,69,70,58,64,54,59,50,74,49,76,49,83,58,84,82,63,91,61,82,53,65,77,54,66,68,38,87,67,41,92,78,58,69,81,91,45,46,72,50,72,48,75,43,63,41,90,86,53,70,50,32,33,40,38,37,37,40,50,51,101,48,38,38,41,36,37,38,45,75,53,82,128